Protein AF-0000000075451770 (afdb_homodimer)

Sequence (166 aa):
MTTLQLDAAIHRELSYIVGDETMMEQALRALRRIRRDRKKEQQRQADSDEEIEARLRRAFSELKDLKAGTLQARPLEELLHELMTTLQLDAAIHRELSYIVGDETMMEQALRALRRIRRDRKKEQQRQADSDEEIEARLRRAFSELKDLKAGTLQARPLEELLHEL

pLDDT: mean 82.45, std 17.09, range [36.69, 98.19]

Solvent-accessible surface area (backbone atoms only — not comparable to full-atom values): 8933 Å² total; per-residue (Å²): 127,52,67,68,54,48,52,52,51,38,54,54,50,46,63,74,30,61,92,38,63,69,53,41,52,52,47,40,53,51,48,53,47,52,54,52,51,49,51,51,50,54,48,50,49,50,52,49,49,50,52,49,50,52,50,50,51,51,52,52,52,51,51,50,49,50,49,52,49,50,52,50,49,49,51,48,53,52,50,56,66,73,91,128,53,70,68,54,47,52,52,52,38,53,55,51,44,63,73,29,62,92,36,62,69,54,42,53,53,49,39,53,52,45,52,49,52,53,51,51,51,52,52,51,53,47,51,50,50,52,50,50,50,52,49,50,52,51,50,53,52,54,51,53,50,51,51,50,49,50,51,49,50,53,51,51,49,50,49,53,52,50,55,65,73,94

Secondary structure (DSSP, 8-state):
--HHHHHHHHHHHHHHHTT-HHHHHHHHHHHHHHHHHHHHHHHHHHHHHHHHHHHHHHHHHHHHHHHHHHHHHHHHHHHHHH-/--HHHHHHHHHHHHHHHTT-HHHHHHHHHHHHHHHHHHHHHHHHHHHHHHHHHHHHHHHHHHHHHHHHHHHHHHHHHHHHHH-

Structure (mmCIF, N/CA/C/O backbone):
data_AF-0000000075451770-model_v1
#
loop_
_entity.id
_entity.type
_entity.pdbx_description
1 polymer 'Uncharacterized protein'
#
loop_
_atom_site.group_PDB
_atom_site.id
_atom_site.type_symbol
_atom_site.label_atom_id
_atom_site.label_alt_id
_atom_site.label_comp_id
_atom_site.label_asym_id
_atom_site.label_entity_id
_atom_site.label_seq_id
_atom_site.pdbx_PDB_ins_code
_atom_site.Cartn_x
_atom_site.Cartn_y
_atom_site.Cartn_z
_atom_site.occupancy
_atom_site.B_iso_or_equiv
_atom_site.auth_seq_id
_atom_site.auth_comp_id
_atom_site.auth_asym_id
_atom_site.auth_atom_id
_atom_site.pdbx_PDB_model_num
ATOM 1 N N . MET A 1 1 ? -14.07 -5.918 -10 1 78.69 1 MET A N 1
ATOM 2 C CA . MET A 1 1 ? -13.57 -4.848 -10.867 1 78.69 1 MET A CA 1
ATOM 3 C C . MET A 1 1 ? -12.664 -5.41 -11.961 1 78.69 1 MET A C 1
ATOM 5 O O . MET A 1 1 ? -11.992 -6.422 -11.758 1 78.69 1 MET A O 1
ATOM 9 N N . THR A 1 2 ? -12.93 -4.902 -13.078 1 90.06 2 THR A N 1
ATOM 10 C CA . THR A 1 2 ? -12.055 -5.301 -14.172 1 90.06 2 THR A CA 1
ATOM 11 C C . THR A 1 2 ? -10.633 -4.777 -13.945 1 90.06 2 THR A C 1
ATOM 13 O O . THR A 1 2 ? -10.414 -3.918 -13.086 1 90.06 2 THR A O 1
ATOM 16 N N . THR A 1 3 ? -9.68 -5.391 -14.688 1 90.25 3 THR A N 1
ATOM 17 C CA . THR A 1 3 ? -8.289 -4.949 -14.602 1 90.25 3 THR A CA 1
ATOM 18 C C . THR A 1 3 ? -8.172 -3.467 -14.953 1 90.25 3 THR A C 1
ATOM 20 O O . THR A 1 3 ? -7.453 -2.723 -14.281 1 90.25 3 THR A O 1
ATOM 23 N N . LEU A 1 4 ? -8.938 -3.045 -15.945 1 89.94 4 LEU A N 1
ATOM 24 C CA . LEU A 1 4 ? -8.891 -1.649 -16.375 1 89.94 4 LEU A CA 1
ATOM 25 C C . LEU A 1 4 ? -9.461 -0.734 -15.289 1 89.94 4 LEU A C 1
ATOM 27 O O . LEU A 1 4 ? -8.938 0.359 -15.055 1 89.94 4 LEU A O 1
ATOM 31 N N . GLN A 1 5 ? -10.523 -1.141 -14.641 1 93.19 5 GLN A N 1
ATOM 32 C CA . GLN A 1 5 ? -11.117 -0.365 -13.555 1 93.19 5 GLN A CA 1
ATOM 33 C C . GLN A 1 5 ? -10.172 -0.252 -12.367 1 93.19 5 GLN A C 1
ATOM 35 O O . GLN A 1 5 ? -10.055 0.814 -11.758 1 93.19 5 GLN A O 1
ATOM 40 N N . LEU A 1 6 ? -9.477 -1.28 -12.102 1 95.62 6 LEU A N 1
ATOM 41 C CA . LEU A 1 6 ? -8.523 -1.288 -11 1 95.62 6 LEU A CA 1
ATOM 42 C C . LEU A 1 6 ? -7.34 -0.371 -11.297 1 95.62 6 LEU A C 1
ATOM 44 O O . LEU A 1 6 ? -6.895 0.375 -10.422 1 95.62 6 LEU A O 1
ATOM 48 N N . ASP A 1 7 ? -6.918 -0.519 -12.523 1 94.81 7 ASP A N 1
ATOM 49 C CA . ASP A 1 7 ? -5.812 0.334 -12.945 1 94.81 7 ASP A CA 1
ATOM 50 C C . ASP A 1 7 ? -6.176 1.812 -12.805 1 94.81 7 ASP A C 1
ATOM 52 O O . ASP A 1 7 ? -5.402 2.594 -12.242 1 94.81 7 ASP A O 1
ATOM 56 N N . ALA A 1 8 ? -7.324 2.176 -13.273 1 95 8 ALA A N 1
ATOM 57 C CA . ALA A 1 8 ? -7.801 3.553 -13.188 1 95 8 ALA A CA 1
ATOM 58 C C . ALA A 1 8 ? -7.938 3.996 -11.734 1 95 8 ALA A C 1
ATOM 60 O O . ALA A 1 8 ? -7.574 5.121 -11.383 1 95 8 ALA A O 1
ATOM 61 N N . ALA A 1 9 ? -8.5 3.135 -10.914 1 95.44 9 ALA A N 1
ATOM 62 C CA . ALA A 1 9 ? -8.688 3.455 -9.5 1 95.44 9 ALA A CA 1
ATOM 63 C C . ALA A 1 9 ? -7.344 3.652 -8.805 1 95.44 9 ALA A C 1
ATOM 65 O O . ALA A 1 9 ? -7.184 4.574 -8 1 95.44 9 ALA A O 1
ATOM 66 N N . ILE A 1 10 ? -6.348 2.873 -9.109 1 97.69 10 ILE A N 1
ATOM 67 C CA . ILE A 1 10 ? -5.012 2.969 -8.523 1 97.69 10 ILE A CA 1
ATOM 68 C C . ILE A 1 10 ? -4.375 4.305 -8.898 1 97.69 10 ILE A C 1
ATOM 70 O O . ILE A 1 10 ? -3.834 5.004 -8.047 1 97.69 10 ILE A O 1
ATOM 74 N N . HIS A 1 11 ? -4.508 4.664 -10.172 1 95.75 11 HIS A N 1
ATOM 75 C CA . HIS A 1 11 ? -3.924 5.922 -10.625 1 95.75 11 HIS A CA 1
ATOM 76 C C . HIS A 1 11 ? -4.629 7.113 -9.984 1 95.75 11 HIS A C 1
ATOM 78 O O . HIS A 1 11 ? -3.992 8.125 -9.68 1 95.75 11 HIS A O 1
ATOM 84 N N . ARG A 1 12 ? -5.926 7.047 -9.75 1 95.69 12 ARG A N 1
ATOM 85 C CA . ARG A 1 12 ? -6.66 8.102 -9.055 1 95.69 12 ARG A CA 1
ATOM 86 C C . ARG A 1 12 ? -6.156 8.266 -7.621 1 95.69 12 ARG A C 1
ATOM 88 O O . ARG A 1 12 ? -5.898 9.383 -7.172 1 95.69 12 ARG A O 1
ATOM 95 N N . GLU A 1 13 ? -5.977 7.172 -6.953 1 96.25 13 GLU A N 1
ATOM 96 C CA . GLU A 1 13 ? -5.465 7.234 -5.586 1 96.25 13 GLU A CA 1
ATOM 97 C C . GLU A 1 13 ? -4.051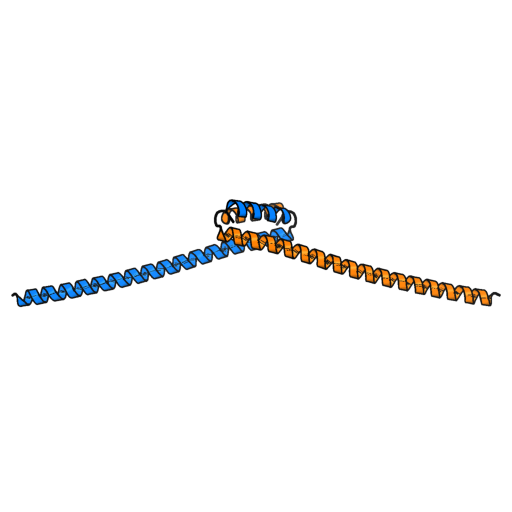 7.809 -5.551 1 96.25 13 GLU A C 1
ATOM 99 O O . GLU A 1 13 ? -3.717 8.602 -4.664 1 96.25 13 GLU A O 1
ATOM 104 N N . LEU A 1 14 ? -3.24 7.418 -6.543 1 96.31 14 LEU A N 1
ATOM 105 C CA . LEU A 1 14 ? -1.864 7.902 -6.598 1 96.31 14 LEU A CA 1
ATOM 106 C C . LEU A 1 14 ? -1.828 9.414 -6.793 1 96.31 14 LEU A C 1
ATOM 108 O O . LEU A 1 14 ? -0.928 10.086 -6.285 1 96.31 14 LEU A O 1
ATOM 112 N N . SER A 1 15 ? -2.826 9.977 -7.457 1 95.12 15 SER A N 1
ATOM 113 C CA . SER A 1 15 ? -2.873 11.414 -7.703 1 95.12 15 SER A CA 1
ATOM 114 C C . SER A 1 15 ? -3.047 12.188 -6.402 1 95.12 15 SER A C 1
ATOM 116 O O . SER A 1 15 ? -2.596 13.336 -6.293 1 95.12 15 SER A O 1
ATOM 118 N N . TYR A 1 16 ? -3.652 11.555 -5.418 1 94.06 16 TYR A N 1
ATOM 119 C CA . TYR A 1 16 ? -3.818 12.188 -4.113 1 94.06 16 TYR A CA 1
ATOM 120 C C . TYR A 1 16 ? -2.539 12.086 -3.291 1 94.06 16 TYR A C 1
ATOM 122 O O . TYR A 1 16 ? -2.332 12.859 -2.355 1 94.06 16 TYR A O 1
ATOM 130 N N . ILE A 1 17 ? -1.711 11.164 -3.646 1 95.75 17 ILE A N 1
ATOM 131 C CA . ILE A 1 17 ? -0.544 10.82 -2.842 1 95.75 17 ILE A CA 1
ATOM 132 C C . ILE A 1 17 ? 0.675 11.594 -3.346 1 95.75 17 ILE A C 1
ATOM 134 O O . ILE A 1 17 ? 1.546 11.969 -2.559 1 95.75 17 ILE A O 1
ATOM 138 N N . VAL A 1 18 ? 0.64 11.805 -4.633 1 91.62 18 VAL A N 1
ATOM 139 C CA . VAL A 1 18 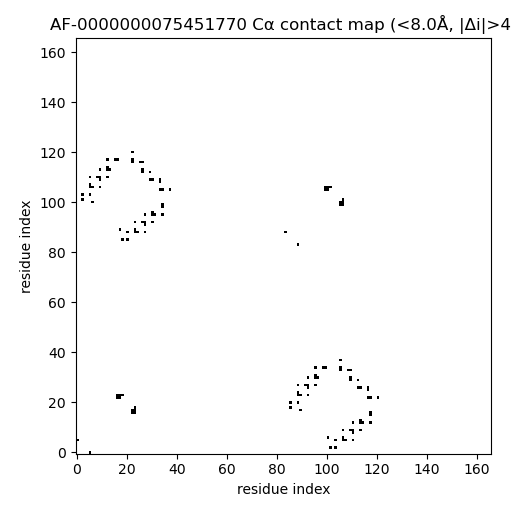? 1.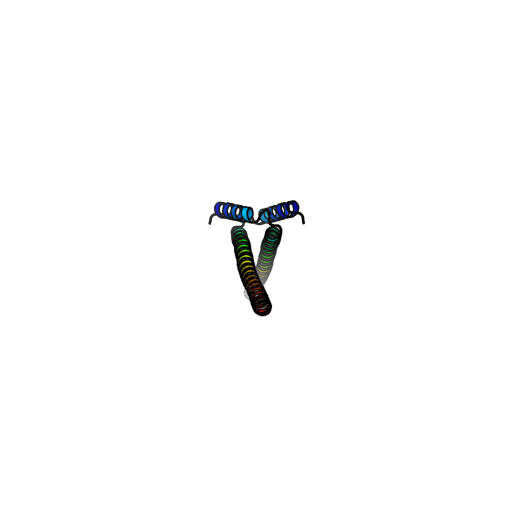767 12.469 -5.273 1 91.62 18 VAL A CA 1
ATOM 140 C C . VAL A 1 18 ? 1.97 13.852 -4.66 1 91.62 18 VAL A C 1
ATOM 142 O O . VAL A 1 18 ? 1.006 14.594 -4.441 1 91.62 18 VAL A O 1
ATOM 145 N N . GLY A 1 19 ? 3.184 14.227 -4.281 1 90.25 19 GLY A N 1
ATOM 146 C CA . GLY A 1 19 ? 3.51 15.523 -3.709 1 90.25 19 GLY A CA 1
ATOM 147 C C . GLY A 1 19 ? 3.691 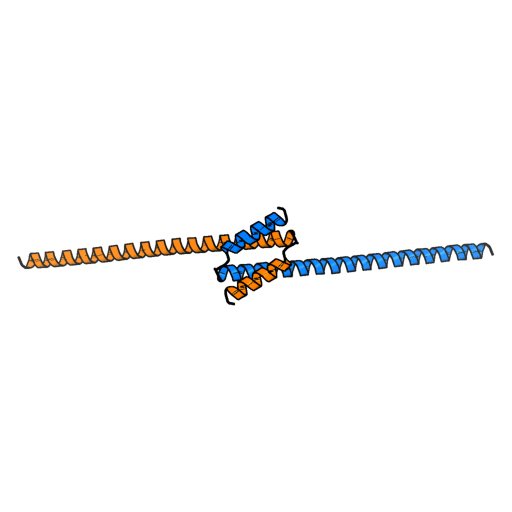15.484 -2.203 1 90.25 19 GLY A C 1
ATOM 148 O O . GLY A 1 19 ? 4.254 16.406 -1.615 1 90.25 19 GLY A O 1
ATOM 149 N N . ASP A 1 20 ? 3.156 14.523 -1.594 1 93.62 20 ASP A N 1
ATOM 150 C CA . ASP A 1 20 ? 3.369 14.281 -0.171 1 93.62 20 ASP A CA 1
ATOM 151 C C . ASP A 1 20 ? 4.41 13.188 0.047 1 93.62 20 ASP A C 1
ATOM 153 O O . ASP A 1 20 ? 4.113 12 -0.098 1 93.62 20 ASP A O 1
ATOM 157 N N . GLU A 1 21 ? 5.504 13.625 0.451 1 94.19 21 GLU A N 1
ATOM 158 C CA . GLU A 1 21 ? 6.641 12.711 0.534 1 94.19 21 GLU A CA 1
ATOM 159 C C . GLU A 1 21 ? 6.375 11.586 1.531 1 94.19 21 GLU A C 1
ATOM 161 O O . GLU A 1 21 ? 6.754 10.438 1.296 1 94.19 21 GLU A O 1
ATOM 166 N N . THR A 1 22 ? 5.75 11.93 2.604 1 94.31 22 THR A N 1
ATOM 167 C CA . THR A 1 22 ? 5.449 10.922 3.617 1 94.31 22 THR A CA 1
ATOM 168 C C . THR A 1 22 ? 4.496 9.867 3.064 1 94.31 22 THR A C 1
ATOM 170 O O . THR A 1 22 ? 4.719 8.664 3.24 1 94.31 22 THR A O 1
ATOM 173 N N . MET A 1 23 ? 3.416 10.305 2.404 1 96.12 23 MET A N 1
ATOM 174 C CA . MET A 1 23 ? 2.467 9.375 1.802 1 96.12 23 MET A CA 1
ATOM 175 C C . MET A 1 23 ? 3.133 8.555 0.7 1 96.12 23 MET A C 1
ATOM 177 O O . MET A 1 23 ? 2.861 7.363 0.558 1 96.12 23 MET A O 1
ATOM 181 N N . MET A 1 24 ? 4.008 9.18 -0.071 1 96.88 24 MET A N 1
ATOM 182 C CA . MET A 1 24 ? 4.691 8.484 -1.161 1 96.88 24 MET A CA 1
ATOM 183 C C . MET A 1 24 ? 5.594 7.379 -0.625 1 96.88 24 MET A C 1
ATOM 185 O O . MET A 1 24 ? 5.648 6.289 -1.192 1 96.88 24 MET A O 1
ATOM 189 N N . GLU A 1 25 ? 6.273 7.668 0.454 1 97.5 25 GLU A N 1
ATOM 190 C CA . GLU A 1 25 ? 7.121 6.656 1.075 1 97.5 25 GLU A CA 1
ATOM 191 C C . GLU A 1 25 ? 6.301 5.469 1.563 1 97.5 25 GLU A C 1
ATOM 193 O O . GLU A 1 25 ? 6.711 4.316 1.408 1 97.5 25 GLU A O 1
ATOM 198 N N . GLN A 1 26 ? 5.211 5.773 2.191 1 97.81 26 GLN A N 1
ATOM 199 C CA . GLN A 1 26 ? 4.316 4.715 2.656 1 97.81 26 GLN A CA 1
ATOM 200 C C . GLN A 1 26 ? 3.809 3.873 1.49 1 97.81 26 GLN A C 1
ATOM 202 O O . GLN A 1 26 ? 3.744 2.645 1.586 1 97.81 26 GLN A O 1
ATOM 207 N N . ALA A 1 27 ? 3.4 4.559 0.443 1 98.19 27 ALA A N 1
ATOM 208 C CA . ALA A 1 27 ? 2.916 3.859 -0.747 1 98.19 27 ALA A CA 1
ATOM 209 C C . ALA A 1 27 ? 3.988 2.934 -1.312 1 98.19 27 ALA A C 1
ATOM 211 O O . ALA A 1 27 ? 3.709 1.777 -1.639 1 98.19 27 ALA A O 1
ATOM 212 N N . LEU A 1 28 ? 5.242 3.365 -1.464 1 97.88 28 LEU A N 1
ATOM 213 C CA . LEU A 1 28 ? 6.348 2.568 -1.986 1 97.88 28 LEU A CA 1
ATOM 214 C C . LEU A 1 28 ? 6.574 1.328 -1.129 1 97.88 28 LEU A C 1
ATOM 216 O O . LEU A 1 28 ? 6.746 0.227 -1.656 1 97.88 28 LEU A O 1
ATOM 220 N N . ARG A 1 29 ? 6.578 1.488 0.142 1 97.81 29 ARG A N 1
ATOM 221 C CA . ARG A 1 29 ? 6.777 0.375 1.065 1 97.81 29 ARG A CA 1
ATOM 222 C C . ARG A 1 29 ? 5.676 -0.67 0.904 1 97.81 29 ARG A C 1
ATOM 224 O O . ARG A 1 29 ? 5.953 -1.872 0.903 1 97.81 29 ARG A O 1
ATOM 231 N N . ALA A 1 30 ? 4.445 -0.156 0.797 1 98.19 30 ALA A N 1
ATOM 232 C CA . ALA A 1 30 ? 3.312 -1.067 0.656 1 98.19 30 ALA A CA 1
ATOM 233 C C . ALA A 1 30 ? 3.406 -1.861 -0.644 1 98.19 30 ALA A C 1
ATOM 235 O O . ALA A 1 30 ? 3.188 -3.074 -0.655 1 98.19 30 ALA A O 1
ATOM 236 N N . LEU A 1 31 ? 3.729 -1.189 -1.724 1 98 31 LEU A N 1
ATOM 237 C CA . LEU A 1 31 ? 3.822 -1.85 -3.021 1 98 31 LEU A CA 1
ATOM 238 C C . LEU A 1 31 ? 4.949 -2.877 -3.029 1 98 31 LEU A C 1
ATOM 240 O O . LEU A 1 31 ? 4.793 -3.971 -3.576 1 98 31 LEU A O 1
ATOM 244 N N . ARG A 1 32 ? 6.117 -2.617 -2.441 1 97.62 32 ARG A N 1
ATOM 245 C CA . ARG A 1 32 ? 7.238 -3.547 -2.338 1 97.62 32 ARG A CA 1
ATOM 246 C C . ARG A 1 32 ? 6.855 -4.777 -1.52 1 97.62 32 ARG A C 1
ATOM 248 O O . ARG A 1 32 ? 7.262 -5.895 -1.845 1 97.62 32 ARG A O 1
ATOM 255 N N . ARG A 1 33 ? 6.102 -4.512 -0.493 1 97.88 33 ARG A N 1
ATOM 256 C CA . ARG A 1 33 ? 5.648 -5.617 0.343 1 97.88 33 ARG A CA 1
ATOM 257 C C . ARG A 1 33 ? 4.746 -6.562 -0.444 1 97.88 33 ARG A C 1
ATOM 259 O O . ARG A 1 33 ? 4.879 -7.785 -0.34 1 97.88 33 ARG A O 1
ATOM 266 N N . ILE A 1 34 ? 3.846 -6.02 -1.188 1 97.56 34 ILE A N 1
ATOM 267 C CA . ILE A 1 34 ? 2.922 -6.812 -1.993 1 97.56 34 ILE A CA 1
ATOM 268 C C . ILE A 1 34 ? 3.707 -7.699 -2.959 1 97.56 34 ILE A C 1
ATOM 270 O O . ILE A 1 34 ? 3.426 -8.891 -3.082 1 97.56 34 ILE A O 1
ATOM 274 N N . ARG A 1 35 ? 4.648 -7.105 -3.615 1 95.81 35 ARG A N 1
ATOM 275 C CA . ARG A 1 35 ? 5.484 -7.844 -4.555 1 95.81 35 ARG A CA 1
ATOM 276 C C . ARG A 1 35 ? 6.246 -8.961 -3.85 1 95.81 35 ARG A C 1
ATOM 278 O O . ARG A 1 35 ? 6.301 -10.094 -4.34 1 95.81 35 ARG A O 1
ATOM 285 N N . ARG A 1 36 ? 6.824 -8.68 -2.781 1 95.06 36 ARG A N 1
ATOM 286 C CA . ARG A 1 36 ? 7.602 -9.656 -2.021 1 95.06 36 ARG A CA 1
ATOM 287 C C . ARG A 1 36 ? 6.727 -10.82 -1.574 1 95.06 36 ARG A C 1
ATOM 289 O O . ARG A 1 36 ? 7.125 -11.984 -1.692 1 95.06 36 ARG A O 1
ATOM 296 N N . ASP A 1 37 ? 5.551 -10.508 -1.095 1 95.88 37 ASP A N 1
ATOM 297 C CA . ASP A 1 37 ? 4.648 -11.547 -0.601 1 95.88 37 ASP A CA 1
ATOM 298 C C . ASP A 1 37 ? 4.172 -12.445 -1.739 1 95.88 37 ASP A C 1
ATOM 300 O O . ASP A 1 37 ? 4.051 -13.664 -1.567 1 95.88 37 ASP A O 1
ATOM 304 N N . ARG A 1 38 ? 3.916 -11.844 -2.812 1 94.12 38 ARG A N 1
ATOM 305 C CA . ARG A 1 38 ? 3.504 -12.625 -3.975 1 94.12 38 ARG A CA 1
ATOM 306 C C . ARG A 1 38 ? 4.609 -13.586 -4.406 1 94.12 38 ARG A C 1
ATOM 308 O O . ARG A 1 38 ? 4.336 -14.734 -4.754 1 94.12 38 ARG A O 1
ATOM 315 N N . LYS A 1 39 ? 5.805 -13.164 -4.41 1 92.75 39 LYS A N 1
ATOM 316 C CA . LYS A 1 39 ? 6.938 -14.008 -4.781 1 92.75 39 LYS A CA 1
ATOM 317 C C . LYS A 1 39 ? 7.094 -15.172 -3.816 1 92.75 39 LYS A C 1
ATOM 319 O O . LYS A 1 39 ? 7.348 -16.312 -4.238 1 92.75 39 LYS A O 1
ATOM 324 N N . LYS A 1 40 ? 6.941 -14.859 -2.6 1 94.5 40 LYS A N 1
ATOM 325 C CA . LYS A 1 40 ? 7.047 -15.898 -1.582 1 94.5 40 LYS A CA 1
ATOM 326 C C . LYS A 1 40 ? 5.961 -16.953 -1.761 1 94.5 40 LYS A C 1
ATOM 328 O O . LYS A 1 40 ? 6.223 -18.156 -1.628 1 94.5 40 LYS A O 1
ATOM 333 N N . GLU A 1 41 ? 4.773 -16.5 -2.057 1 92.56 41 GLU A N 1
ATOM 334 C CA . GLU A 1 41 ? 3.648 -17.406 -2.281 1 92.56 41 GLU A CA 1
ATOM 335 C C . GLU A 1 41 ? 3.893 -18.297 -3.492 1 92.56 41 GLU A C 1
ATOM 337 O O . GLU A 1 41 ? 3.619 -19.5 -3.449 1 92.56 41 GLU A O 1
ATOM 342 N N . GLN A 1 42 ? 4.344 -17.703 -4.551 1 91.25 42 GLN A N 1
ATOM 343 C CA . GLN A 1 42 ? 4.621 -18.453 -5.77 1 91.25 42 GLN A CA 1
ATOM 344 C C . GLN A 1 42 ? 5.707 -19.5 -5.535 1 91.25 42 GLN A C 1
ATOM 346 O O . GLN A 1 42 ? 5.625 -20.625 -6.047 1 91.25 42 GLN A O 1
ATOM 351 N N . GLN A 1 43 ? 6.688 -19.141 -4.758 1 92.31 43 GLN A N 1
ATOM 352 C CA . GLN A 1 43 ? 7.766 -20.078 -4.438 1 92.31 43 GLN A CA 1
ATOM 353 C C . GLN A 1 43 ? 7.254 -21.219 -3.576 1 92.31 43 GLN A C 1
ATOM 355 O O . GLN A 1 43 ? 7.609 -22.375 -3.807 1 92.31 43 GLN A O 1
ATOM 360 N N . ARG A 1 44 ? 6.473 -20.891 -2.629 1 91.69 44 ARG A N 1
ATOM 361 C CA . ARG A 1 44 ? 5.902 -21.922 -1.76 1 91.69 44 ARG A CA 1
ATOM 362 C C . ARG A 1 44 ? 5.047 -22.906 -2.557 1 91.69 44 ARG A C 1
ATOM 364 O O . ARG A 1 44 ? 5.094 -24.109 -2.32 1 91.69 44 ARG A O 1
ATOM 371 N N . GLN A 1 45 ? 4.297 -22.391 -3.455 1 90.38 45 GLN A N 1
ATOM 372 C CA . GLN A 1 45 ? 3.469 -23.234 -4.309 1 90.38 45 GLN A CA 1
ATOM 373 C C . GLN A 1 45 ? 4.328 -24.125 -5.203 1 90.38 45 GLN A C 1
ATOM 375 O O . GLN A 1 45 ? 4.039 -25.312 -5.371 1 90.38 45 GLN A O 1
ATOM 380 N N . ALA A 1 46 ? 5.348 -23.547 -5.781 1 88.62 46 ALA A N 1
ATOM 381 C CA . ALA A 1 46 ? 6.254 -24.297 -6.645 1 88.62 46 ALA A CA 1
ATOM 382 C C . ALA A 1 46 ? 6.926 -25.438 -5.875 1 88.62 46 ALA A C 1
ATOM 384 O O . ALA A 1 46 ? 7.035 -26.562 -6.375 1 88.62 46 ALA A O 1
ATOM 385 N N . ASP A 1 47 ? 7.363 -25.094 -4.691 1 89.31 47 ASP A N 1
ATOM 386 C CA . ASP A 1 47 ? 7.984 -26.109 -3.842 1 89.31 47 ASP A CA 1
ATOM 387 C C . ASP A 1 47 ? 7.004 -27.234 -3.52 1 89.31 47 ASP A C 1
ATOM 389 O O . ASP A 1 47 ? 7.371 -28.406 -3.537 1 89.31 47 ASP A O 1
ATOM 393 N N . SER A 1 48 ? 5.828 -26.875 -3.188 1 87.81 48 SER A N 1
ATOM 394 C CA . SER A 1 48 ? 4.789 -27.844 -2.869 1 87.81 48 SER A CA 1
ATOM 395 C C . SER A 1 48 ? 4.488 -28.75 -4.066 1 87.81 48 SER A C 1
ATOM 397 O O . SER A 1 48 ? 4.344 -29.953 -3.92 1 87.81 48 SER A O 1
ATOM 399 N N . ASP A 1 49 ? 4.352 -28.094 -5.188 1 87.5 49 ASP A N 1
ATOM 400 C CA . ASP A 1 49 ? 4.07 -28.859 -6.398 1 87.5 49 ASP A CA 1
ATOM 401 C C . ASP A 1 49 ? 5.203 -29.844 -6.703 1 87.5 49 ASP A C 1
ATOM 403 O O . ASP A 1 49 ? 4.949 -30.969 -7.105 1 87.5 49 ASP A O 1
ATOM 407 N N . GLU A 1 50 ? 6.379 -29.375 -6.516 1 87.69 50 GLU A N 1
ATOM 408 C CA . GLU A 1 50 ? 7.535 -30.234 -6.738 1 87.69 50 GLU A CA 1
ATOM 409 C C . GLU A 1 50 ? 7.531 -31.422 -5.777 1 87.69 50 GLU A C 1
ATOM 411 O O . GLU A 1 50 ? 7.832 -32.562 -6.18 1 87.69 50 GLU A O 1
ATOM 416 N N . GLU A 1 51 ? 7.223 -31.125 -4.574 1 88.12 51 GLU A N 1
ATOM 417 C CA . GLU A 1 51 ? 7.156 -32.188 -3.582 1 88.12 51 GLU A CA 1
ATOM 418 C C . GLU A 1 51 ? 6.066 -33.219 -3.926 1 88.12 51 GLU A C 1
ATOM 420 O O . GLU A 1 51 ? 6.266 -34.406 -3.791 1 88.12 51 GLU A O 1
ATOM 425 N N . ILE A 1 52 ? 4.945 -32.75 -4.371 1 88.06 52 ILE A N 1
ATOM 426 C CA . ILE A 1 52 ? 3.834 -33.594 -4.758 1 88.06 52 ILE A CA 1
ATOM 427 C C . ILE A 1 52 ? 4.227 -34.438 -5.969 1 88.06 52 ILE A C 1
ATOM 429 O O . ILE A 1 52 ? 4.02 -35.656 -5.984 1 88.06 52 ILE A O 1
ATOM 433 N N . GLU A 1 53 ? 4.797 -33.781 -6.957 1 88.5 53 GLU A N 1
ATOM 434 C CA . GLU A 1 53 ? 5.242 -34.5 -8.148 1 88.5 53 GLU A CA 1
ATOM 435 C C . GLU A 1 53 ? 6.25 -35.594 -7.785 1 88.5 53 GLU A C 1
ATOM 437 O O . GLU A 1 53 ? 6.184 -36.719 -8.312 1 88.5 53 GLU A O 1
ATOM 442 N N . ALA A 1 54 ? 7.109 -35.219 -6.91 1 85.56 54 ALA A N 1
ATOM 443 C CA . ALA A 1 54 ? 8.125 -36.188 -6.48 1 85.56 54 ALA A CA 1
ATOM 444 C C . ALA A 1 54 ? 7.488 -37.375 -5.758 1 85.56 54 ALA A C 1
ATOM 446 O O . ALA A 1 54 ? 7.883 -38.5 -5.965 1 85.56 54 ALA A O 1
ATOM 447 N N . ARG A 1 55 ? 6.504 -37.094 -4.977 1 81.56 55 ARG A N 1
ATOM 448 C CA . ARG A 1 55 ? 5.793 -38.156 -4.254 1 81.56 55 ARG A CA 1
ATOM 449 C C . ARG A 1 55 ? 5.016 -39.062 -5.215 1 81.56 55 ARG A C 1
ATOM 451 O O . ARG A 1 55 ? 5 -40.281 -5.059 1 81.56 55 ARG A O 1
ATOM 458 N N . LEU A 1 56 ? 4.398 -38.5 -6.188 1 85.81 56 LEU A N 1
ATOM 459 C CA . LEU A 1 56 ? 3.662 -39.25 -7.188 1 85.81 56 LEU A CA 1
ATOM 460 C C . LEU A 1 56 ? 4.605 -40.125 -8.016 1 85.81 56 LEU A C 1
ATOM 462 O O . LEU A 1 56 ? 4.316 -41.281 -8.281 1 85.81 56 LEU A O 1
ATOM 466 N N . ARG A 1 57 ? 5.668 -39.531 -8.43 1 82.12 57 ARG A N 1
ATOM 467 C CA . ARG A 1 57 ? 6.66 -40.281 -9.188 1 82.12 57 ARG A CA 1
ATOM 468 C C . ARG A 1 57 ? 7.16 -41.5 -8.391 1 82.12 57 ARG A C 1
ATOM 470 O O . ARG A 1 57 ? 7.305 -42.594 -8.93 1 82.12 57 ARG A O 1
ATOM 477 N N . ARG A 1 58 ? 7.422 -41.25 -7.172 1 80.81 58 ARG A N 1
ATOM 478 C CA . ARG A 1 58 ? 7.87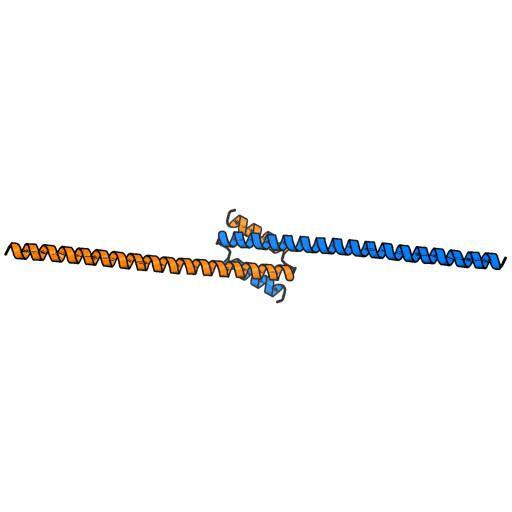9 -42.344 -6.312 1 80.81 58 ARG A CA 1
ATOM 479 C C . ARG A 1 58 ? 6.801 -43.438 -6.168 1 80.81 58 ARG A C 1
ATOM 481 O O . ARG A 1 58 ? 7.094 -44.625 -6.215 1 80.81 58 ARG A O 1
ATOM 488 N N . ALA A 1 59 ? 5.574 -43.062 -5.996 1 73.75 59 ALA A N 1
ATOM 489 C CA . ALA A 1 59 ? 4.461 -44 -5.844 1 73.75 59 ALA A CA 1
ATOM 490 C C . ALA A 1 59 ? 4.277 -44.844 -7.105 1 73.75 59 ALA A C 1
ATOM 492 O O . ALA A 1 59 ? 4.074 -46.062 -7.027 1 73.75 59 ALA A O 1
ATOM 493 N N . PHE A 1 60 ? 4.414 -44.188 -8.211 1 76.31 60 PHE A N 1
ATOM 494 C CA . PHE A 1 60 ? 4.258 -44.875 -9.484 1 76.31 60 PHE A CA 1
ATOM 495 C C . PHE A 1 60 ? 5.422 -45.844 -9.719 1 76.31 60 PHE A C 1
ATOM 497 O O . PHE A 1 60 ? 5.234 -46.938 -10.242 1 76.31 60 PHE A O 1
ATOM 504 N N . SER A 1 61 ? 6.527 -45.438 -9.352 1 80.19 61 SER A N 1
ATOM 505 C CA . SER A 1 61 ? 7.699 -46.281 -9.492 1 80.19 61 SER A CA 1
ATOM 506 C C . SER A 1 61 ? 7.582 -47.531 -8.609 1 80.19 61 SER A C 1
ATOM 508 O O . SER A 1 61 ? 7.93 -48.625 -9.031 1 80.19 61 SER A O 1
ATOM 510 N N . GLU A 1 62 ? 7.035 -47.344 -7.543 1 69.56 62 GLU A N 1
ATOM 511 C CA . GLU A 1 62 ? 6.832 -48.469 -6.645 1 69.56 62 GLU A CA 1
ATOM 512 C C . GLU A 1 62 ? 5.766 -49.406 -7.18 1 69.56 62 GLU A C 1
ATOM 514 O O . GLU A 1 62 ? 5.902 -50.625 -7.074 1 69.56 62 GLU A O 1
ATOM 519 N N . LEU A 1 63 ? 4.723 -48.906 -7.742 1 67.88 63 LEU A N 1
ATOM 520 C CA . LEU A 1 63 ? 3.67 -49.719 -8.328 1 67.88 63 LEU A CA 1
ATOM 521 C C . LEU A 1 63 ? 4.184 -50.5 -9.547 1 67.88 63 LEU A C 1
ATOM 523 O O . LEU A 1 63 ? 3.836 -51.656 -9.75 1 67.88 63 LEU A O 1
ATOM 527 N N . LYS A 1 64 ? 4.973 -49.938 -10.266 1 70.56 64 LYS A N 1
ATOM 528 C CA . LYS A 1 64 ? 5.559 -50.594 -11.438 1 70.56 64 LYS A CA 1
ATOM 529 C C . LYS A 1 64 ? 6.496 -51.719 -11.031 1 70.56 64 LYS A C 1
ATOM 531 O O . LYS A 1 64 ? 6.496 -52.781 -11.656 1 70.56 64 LYS A O 1
ATOM 536 N N . ASP A 1 65 ? 7.191 -51.531 -10.008 1 67.62 65 ASP A N 1
ATOM 537 C CA . ASP A 1 65 ? 8.094 -52.562 -9.492 1 67.62 65 ASP A CA 1
ATOM 538 C C . ASP A 1 65 ? 7.312 -53.75 -8.938 1 67.62 65 ASP A C 1
ATOM 540 O O . ASP A 1 65 ? 7.711 -54.875 -9.125 1 67.62 65 ASP A O 1
ATOM 544 N N . LEU A 1 66 ? 6.246 -53.469 -8.359 1 63.22 66 LEU A N 1
ATOM 545 C CA . LEU A 1 66 ? 5.402 -54.531 -7.809 1 63.22 66 LEU A CA 1
ATOM 546 C C . LEU A 1 66 ? 4.762 -55.344 -8.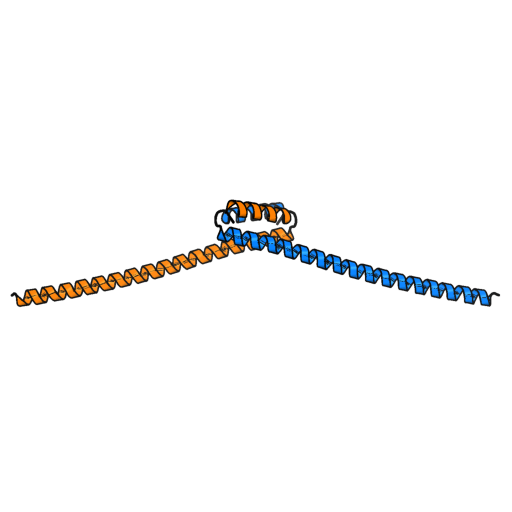93 1 63.22 66 LEU A C 1
ATOM 548 O O . LEU A 1 66 ? 4.703 -56.594 -8.852 1 63.22 66 LEU A O 1
ATOM 552 N N . LYS A 1 67 ? 4.363 -54.688 -9.867 1 65.94 67 LYS A N 1
ATOM 553 C CA . LYS A 1 67 ? 3.752 -55.344 -11.008 1 65.94 67 LYS A CA 1
ATOM 554 C C . LYS A 1 67 ? 4.785 -56.156 -11.789 1 65.94 67 LYS A C 1
ATOM 556 O O . LYS A 1 67 ? 4.504 -57.281 -12.227 1 65.94 67 LYS A O 1
ATOM 561 N N . ALA A 1 68 ? 5.848 -55.594 -11.953 1 62.75 68 ALA A N 1
ATOM 562 C CA . ALA A 1 68 ? 6.941 -56.312 -12.633 1 62.75 68 ALA A CA 1
ATOM 563 C C . ALA A 1 68 ? 7.418 -57.5 -11.812 1 62.75 68 ALA A C 1
ATOM 565 O O . ALA A 1 68 ? 7.719 -58.562 -12.375 1 62.75 68 ALA A O 1
ATOM 566 N N . GLY A 1 69 ? 7.43 -57.281 -10.539 1 62.12 69 GLY A N 1
ATOM 567 C CA . GLY A 1 69 ? 7.777 -58.406 -9.695 1 62.12 69 GLY A CA 1
ATOM 568 C C . GLY A 1 69 ? 6.723 -59.5 -9.695 1 62.12 69 GLY A C 1
ATOM 569 O O . GLY A 1 69 ? 7.051 -60.688 -9.727 1 62.12 69 GLY A O 1
ATOM 570 N N . THR A 1 70 ? 5.477 -59.125 -9.633 1 57.81 70 THR A N 1
ATOM 571 C CA . THR A 1 70 ? 4.391 -60.094 -9.672 1 57.81 70 THR A CA 1
ATOM 572 C C . THR A 1 70 ? 4.293 -60.75 -11.047 1 57.81 70 THR A C 1
ATOM 574 O O . THR A 1 70 ? 3.998 -61.938 -11.156 1 57.81 70 THR A O 1
ATOM 577 N N . LEU A 1 71 ? 4.457 -60.031 -12.039 1 54.09 71 LEU A N 1
ATOM 578 C CA . LEU A 1 71 ? 4.492 -60.594 -13.383 1 54.09 71 LEU A CA 1
ATOM 579 C C . LEU A 1 71 ? 5.684 -61.531 -13.555 1 54.09 71 LEU A C 1
ATOM 581 O O . LEU A 1 71 ? 5.602 -62.5 -14.281 1 54.09 71 LEU A O 1
ATOM 585 N N . GLN A 1 72 ? 6.707 -61.188 -12.953 1 54.75 72 GLN A N 1
ATOM 586 C CA . GLN A 1 72 ? 7.855 -62.062 -13.047 1 54.75 72 GLN A CA 1
ATOM 587 C C . GLN A 1 72 ? 7.656 -63.312 -12.188 1 54.75 72 GLN A C 1
ATOM 589 O O . GLN A 1 72 ? 8.172 -64.375 -12.508 1 54.75 72 GLN A O 1
ATOM 594 N N . ALA A 1 73 ? 7.008 -63.125 -11.195 1 54.06 73 ALA A N 1
ATOM 595 C CA . ALA A 1 73 ? 6.77 -64.312 -10.367 1 54.06 73 ALA A CA 1
ATOM 596 C C . ALA A 1 73 ? 5.762 -65.25 -11.031 1 54.06 73 ALA A C 1
ATOM 598 O O . ALA A 1 73 ? 5.898 -66.438 -10.945 1 54.06 73 ALA A O 1
ATOM 599 N N . ARG A 1 74 ? 4.73 -64.75 -11.656 1 54.34 74 ARG A N 1
ATOM 600 C CA . ARG A 1 74 ? 3.738 -65.625 -12.273 1 54.34 74 ARG A CA 1
ATOM 601 C C . ARG A 1 74 ? 4.316 -66.312 -13.492 1 54.34 74 ARG A C 1
ATOM 603 O O . ARG A 1 74 ? 4.07 -67.5 -13.695 1 54.34 74 ARG A O 1
ATOM 610 N N . PRO A 1 75 ? 5.016 -65.625 -14.242 1 48.22 75 PRO A N 1
ATOM 611 C CA . PRO A 1 75 ? 5.453 -66.375 -15.422 1 48.22 75 PRO A CA 1
ATOM 612 C C . PRO A 1 75 ? 6.465 -67.5 -15.086 1 48.22 75 PRO A C 1
ATOM 614 O O . PRO A 1 75 ? 6.539 -68.5 -15.781 1 48.22 75 PRO A O 1
ATOM 617 N N . LEU A 1 76 ? 7.234 -67.188 -14.148 1 47.03 76 LEU A N 1
ATOM 618 C CA . LEU A 1 76 ? 8.227 -68.188 -13.844 1 47.03 76 LEU A CA 1
ATOM 619 C C . LEU A 1 76 ? 7.578 -69.438 -13.195 1 47.03 76 LEU A C 1
ATOM 621 O O . LEU A 1 76 ? 7.945 -70.562 -13.484 1 47.03 76 LEU A O 1
ATOM 625 N N . GLU A 1 77 ? 6.727 -69.188 -12.391 1 48.31 77 GLU A N 1
ATOM 626 C CA . GLU A 1 77 ? 6.059 -70.312 -11.742 1 48.31 77 GLU A CA 1
ATOM 627 C C . GLU A 1 77 ? 5.227 -71.125 -12.742 1 48.31 77 GLU A C 1
ATOM 629 O O . GLU A 1 77 ? 5.199 -72.312 -12.688 1 48.31 77 GLU A O 1
ATOM 634 N N . GLU A 1 78 ? 4.625 -70.312 -13.57 1 51.28 78 GLU A N 1
ATOM 635 C CA . GLU A 1 78 ? 3.84 -71.062 -14.57 1 51.28 78 GLU A CA 1
ATOM 636 C C . GLU A 1 78 ? 4.742 -71.75 -15.586 1 51.28 78 GLU A C 1
ATOM 638 O O . GLU A 1 78 ? 4.426 -72.812 -16.062 1 51.28 78 GLU A O 1
ATOM 643 N N . LEU A 1 79 ? 5.836 -71.062 -15.797 1 47.81 79 LEU A N 1
ATOM 644 C CA . LEU A 1 79 ? 6.766 -71.688 -16.734 1 47.81 79 LEU A CA 1
ATOM 645 C C . LEU A 1 79 ? 7.441 -72.938 -16.094 1 47.81 79 LEU A C 1
ATOM 647 O O . LEU A 1 79 ? 7.715 -73.938 -16.781 1 47.81 79 LEU A O 1
ATOM 651 N N . LEU A 1 80 ? 7.629 -72.875 -14.875 1 49.09 80 LEU A N 1
ATOM 652 C CA . LEU A 1 80 ? 8.25 -74.062 -14.219 1 49.09 80 LEU A CA 1
ATOM 653 C C . LEU A 1 80 ? 7.266 -75.188 -14.086 1 49.09 80 LEU A C 1
ATOM 655 O O . LEU A 1 80 ? 7.66 -76.375 -14.125 1 49.09 80 LEU A O 1
ATOM 659 N N . HIS A 1 81 ? 6.016 -74.812 -13.984 1 51.69 81 HIS A N 1
ATOM 660 C CA . HIS A 1 81 ? 5.062 -75.875 -13.883 1 51.69 81 HIS A CA 1
ATOM 661 C C . HIS A 1 81 ? 4.75 -76.5 -15.25 1 51.69 81 HIS A C 1
ATOM 663 O O . HIS A 1 81 ? 4.172 -77.562 -15.352 1 51.69 81 HIS A O 1
ATOM 669 N N . GLU A 1 82 ? 4.973 -75.75 -16.25 1 47.75 82 GLU A N 1
ATOM 670 C CA . GLU A 1 82 ? 4.691 -76.312 -17.547 1 47.75 82 GLU A CA 1
ATOM 671 C C . GLU A 1 82 ? 5.883 -77.125 -18.062 1 47.75 82 GLU A C 1
ATOM 673 O O . GLU A 1 82 ? 5.773 -77.875 -19.047 1 47.75 82 GLU A O 1
ATOM 678 N N . LEU A 1 83 ? 6.977 -76.75 -17.312 1 36.69 83 LEU A N 1
ATOM 679 C CA . LEU A 1 83 ? 8 -77.75 -17.719 1 36.69 83 LEU A CA 1
ATOM 680 C C . LEU A 1 83 ? 7.918 -79 -16.891 1 36.69 83 LEU A C 1
ATOM 682 O O . LEU A 1 83 ? 7.496 -79 -15.734 1 36.69 83 LEU A O 1
ATOM 686 N N . MET B 1 1 ? 15.023 10.133 -0.175 1 78.62 1 MET B N 1
ATOM 687 C CA . MET B 1 1 ? 14.711 10.141 -1.603 1 78.62 1 MET B CA 1
ATOM 688 C C . MET B 1 1 ? 13.93 11.391 -1.985 1 78.62 1 MET B C 1
ATOM 690 O O . MET B 1 1 ? 13.172 11.93 -1.172 1 78.62 1 MET B O 1
ATOM 694 N N . THR B 1 2 ? 14.383 11.922 -3.053 1 90.06 2 THR B N 1
ATOM 695 C CA . THR B 1 2 ? 13.633 13.07 -3.557 1 90.06 2 THR B CA 1
ATOM 696 C C . THR B 1 2 ? 12.234 12.648 -3.996 1 90.06 2 THR B C 1
ATOM 698 O O . THR B 1 2 ? 11.953 11.453 -4.133 1 90.06 2 THR B O 1
ATOM 701 N N . THR B 1 3 ? 11.375 13.672 -4.145 1 89.94 3 THR B N 1
ATOM 702 C CA . THR B 1 3 ? 10.016 13.414 -4.613 1 89.94 3 THR B CA 1
ATOM 703 C C . THR B 1 3 ? 10.039 12.719 -5.973 1 89.94 3 THR B C 1
ATOM 705 O O . THR B 1 3 ? 9.281 11.773 -6.207 1 89.94 3 THR B O 1
ATOM 708 N N . LEU B 1 4 ? 10.93 13.148 -6.832 1 89.94 4 LEU B N 1
ATOM 709 C CA . LEU B 1 4 ? 11.031 12.562 -8.172 1 89.94 4 LEU B CA 1
ATOM 710 C C . LEU B 1 4 ? 11.5 11.117 -8.102 1 89.94 4 LEU B C 1
ATOM 712 O O . LEU B 1 4 ? 11.016 10.266 -8.844 1 89.94 4 LEU B O 1
ATOM 716 N N . GLN B 1 5 ? 12.453 10.82 -7.234 1 93.19 5 GLN B N 1
ATOM 717 C CA . GLN B 1 5 ? 12.945 9.461 -7.059 1 93.19 5 GLN B CA 1
ATOM 718 C C . GLN B 1 5 ? 11.859 8.547 -6.516 1 93.19 5 GLN B C 1
ATOM 720 O O . GLN B 1 5 ? 11.734 7.398 -6.949 1 93.19 5 GLN B O 1
ATOM 725 N N . LEU B 1 6 ? 11.078 9.039 -5.648 1 95.62 6 LEU B N 1
ATOM 726 C CA . LEU B 1 6 ? 9.984 8.266 -5.066 1 95.62 6 LEU B CA 1
ATOM 727 C C . LEU B 1 6 ? 8.914 7.969 -6.109 1 95.62 6 LEU B C 1
ATOM 729 O O . LEU B 1 6 ? 8.398 6.852 -6.18 1 95.62 6 LEU B O 1
ATOM 733 N N . ASP B 1 7 ? 8.648 9.023 -6.848 1 94.69 7 ASP B N 1
ATOM 734 C CA . ASP B 1 7 ? 7.664 8.852 -7.914 1 94.69 7 ASP B CA 1
ATOM 735 C C . ASP B 1 7 ? 8.102 7.766 -8.891 1 94.69 7 ASP B C 1
ATOM 737 O O . ASP B 1 7 ? 7.316 6.879 -9.234 1 94.69 7 ASP B O 1
ATOM 741 N N . ALA B 1 8 ? 9.32 7.816 -9.32 1 95 8 ALA B N 1
ATOM 742 C CA . ALA B 1 8 ? 9.875 6.828 -10.242 1 95 8 ALA B CA 1
ATOM 743 C C . ALA B 1 8 ? 9.844 5.43 -9.633 1 95 8 ALA B C 1
ATOM 745 O O . ALA B 1 8 ? 9.508 4.457 -10.312 1 95 8 ALA B O 1
ATOM 746 N N . ALA B 1 9 ? 10.227 5.336 -8.383 1 95.5 9 ALA B N 1
ATOM 747 C CA . ALA B 1 9 ? 10.242 4.043 -7.699 1 95.5 9 ALA B CA 1
ATOM 748 C C . ALA B 1 9 ? 8.836 3.467 -7.586 1 95.5 9 ALA B C 1
ATOM 750 O O . ALA B 1 9 ? 8.633 2.268 -7.793 1 95.5 9 ALA B O 1
ATOM 751 N N . ILE B 1 10 ? 7.844 4.254 -7.332 1 97.69 10 ILE B N 1
ATOM 752 C CA . ILE B 1 10 ? 6.453 3.83 -7.211 1 97.69 10 ILE B CA 1
ATOM 753 C C . ILE B 1 10 ? 5.957 3.291 -8.547 1 97.69 10 ILE B C 1
ATOM 755 O O . ILE B 1 10 ? 5.352 2.219 -8.609 1 97.69 10 ILE B O 1
ATOM 759 N N . HIS B 1 11 ? 6.277 4.016 -9.625 1 95.94 11 HIS B N 1
ATOM 760 C CA . HIS B 1 11 ? 5.836 3.572 -10.938 1 95.94 11 HIS B CA 1
ATOM 761 C C . HIS B 1 11 ? 6.523 2.273 -11.344 1 95.94 11 HIS B C 1
ATOM 763 O O . HIS B 1 11 ? 5.918 1.424 -12 1 95.94 11 HIS B O 1
ATOM 769 N N . ARG B 1 12 ? 7.777 2.068 -10.969 1 95.81 12 ARG B N 1
ATOM 770 C CA . ARG B 1 12 ? 8.469 0.813 -11.227 1 95.81 12 ARG B CA 1
ATOM 771 C C . ARG B 1 12 ? 7.793 -0.348 -10.508 1 95.81 12 ARG B C 1
ATOM 773 O O . ARG B 1 12 ? 7.551 -1.397 -11.102 1 95.81 12 ARG B O 1
ATOM 780 N N . GLU B 1 13 ? 7.453 -0.132 -9.273 1 96.31 13 GLU B N 1
ATOM 781 C CA . GLU B 1 13 ? 6.77 -1.178 -8.523 1 96.31 13 GLU B CA 1
ATOM 782 C C . GLU B 1 13 ? 5.402 -1.489 -9.125 1 96.31 13 GLU B C 1
ATOM 784 O O . GLU B 1 13 ? 5.004 -2.654 -9.203 1 96.31 13 GLU B O 1
ATOM 789 N N . LEU B 1 14 ? 4.707 -0.438 -9.562 1 96.31 14 LEU B N 1
ATOM 790 C CA . LEU B 1 14 ? 3.385 -0.627 -10.148 1 96.31 14 LEU B CA 1
ATOM 791 C C . LEU B 1 14 ? 3.469 -1.456 -11.422 1 96.31 14 LEU B C 1
ATOM 793 O O . LEU B 1 14 ? 2.553 -2.225 -11.727 1 96.31 14 LEU B O 1
ATOM 797 N N . SER B 1 15 ? 4.57 -1.364 -12.141 1 95.12 15 SER B N 1
ATOM 798 C CA . SER B 1 15 ? 4.742 -2.113 -13.383 1 95.12 15 SER B CA 1
ATOM 799 C C . SER B 1 15 ? 4.789 -3.615 -13.117 1 95.12 15 SER B C 1
ATOM 801 O O . SER B 1 15 ? 4.406 -4.414 -13.977 1 95.12 15 SER B O 1
ATOM 803 N N . TYR B 1 16 ? 5.215 -3.986 -11.922 1 94.19 16 TYR B N 1
ATOM 804 C CA . TYR B 1 16 ? 5.25 -5.398 -11.555 1 94.19 16 TYR B CA 1
ATOM 805 C C . TYR B 1 16 ? 3.871 -5.879 -11.117 1 94.19 16 TYR B C 1
ATOM 807 O O . TYR B 1 16 ? 3.592 -7.078 -11.133 1 94.19 16 TYR B O 1
ATOM 815 N N . ILE B 1 17 ? 3.055 -4.961 -10.758 1 95.81 17 ILE B N 1
ATOM 816 C CA . ILE B 1 17 ? 1.776 -5.277 -10.125 1 95.81 17 ILE B CA 1
ATOM 817 C C . ILE B 1 17 ? 0.679 -5.32 -11.188 1 95.81 17 ILE B C 1
ATOM 819 O O . ILE B 1 17 ? -0.259 -6.117 -11.086 1 95.81 17 ILE B O 1
ATOM 823 N N . VAL B 1 18 ? 0.894 -4.48 -12.164 1 91.62 18 VAL B N 1
ATOM 824 C CA . VAL B 1 18 ? -0.099 -4.355 -13.227 1 91.62 18 VAL B CA 1
ATOM 825 C C . VAL B 1 18 ? -0.286 -5.707 -13.914 1 91.62 18 VAL B C 1
ATOM 827 O O . VAL B 1 18 ? 0.69 -6.395 -14.227 1 91.62 18 VAL B O 1
ATOM 830 N N . GLY B 1 19 ? -1.513 -6.176 -14.117 1 89.88 19 GLY B N 1
ATOM 831 C CA . GLY B 1 19 ? -1.822 -7.43 -14.781 1 89.88 19 GLY B CA 1
ATOM 832 C C . GLY B 1 19 ? -2.199 -8.539 -13.82 1 89.88 19 GLY B C 1
ATOM 833 O O . GLY B 1 19 ? -2.766 -9.555 -14.234 1 89.88 19 GLY B O 1
ATOM 834 N N . ASP B 1 20 ? -1.82 -8.398 -12.641 1 93.69 20 ASP B N 1
ATOM 835 C CA . ASP B 1 20 ? -2.232 -9.312 -11.578 1 93.69 20 ASP B CA 1
ATOM 836 C C . ASP B 1 20 ? -3.359 -8.711 -10.742 1 93.69 20 ASP B C 1
ATOM 838 O O . ASP B 1 20 ? -3.115 -7.852 -9.891 1 93.69 20 ASP B O 1
ATOM 842 N N . GLU B 1 21 ? -4.48 -9.234 -10.961 1 94.19 21 GLU B N 1
ATOM 843 C CA . GLU B 1 21 ? -5.668 -8.633 -10.359 1 94.19 21 GLU B CA 1
ATOM 844 C C . GLU B 1 21 ? -5.602 -8.68 -8.836 1 94.19 21 GLU B C 1
ATOM 846 O O . GLU B 1 21 ? -6.016 -7.73 -8.164 1 94.19 21 GLU B O 1
ATOM 851 N N . THR B 1 22 ? -5.102 -9.766 -8.32 1 94.5 22 THR B N 1
ATOM 852 C CA . THR B 1 22 ? -4.996 -9.898 -6.875 1 94.5 22 THR B CA 1
ATOM 853 C C . THR B 1 22 ? -4.047 -8.852 -6.301 1 94.5 22 THR B C 1
ATOM 855 O O . THR B 1 22 ? -4.363 -8.195 -5.309 1 94.5 22 THR B O 1
ATOM 858 N N . MET B 1 23 ? -2.865 -8.703 -6.918 1 96.12 23 MET B N 1
ATOM 859 C CA . MET B 1 23 ? -1.902 -7.695 -6.469 1 96.12 23 MET B CA 1
ATOM 860 C C . MET B 1 23 ? -2.465 -6.289 -6.637 1 96.12 23 MET B C 1
ATOM 862 O O . MET B 1 23 ? -2.25 -5.426 -5.785 1 96.12 23 MET B O 1
ATOM 866 N N . MET B 1 24 ? -3.201 -6.039 -7.711 1 96.94 24 MET B N 1
ATOM 867 C CA . MET B 1 24 ? -3.777 -4.723 -7.969 1 96.94 24 MET B CA 1
ATOM 868 C C . MET B 1 24 ? -4.809 -4.359 -6.906 1 96.94 24 MET B C 1
ATOM 870 O O . MET B 1 24 ? -4.852 -3.217 -6.445 1 96.94 24 MET B O 1
ATOM 874 N N . GLU B 1 25 ? -5.605 -5.332 -6.531 1 97.5 25 GLU B N 1
ATOM 875 C CA . GLU B 1 25 ? -6.59 -5.098 -5.477 1 97.5 25 GLU B CA 1
ATOM 876 C C . GLU B 1 25 ? -5.91 -4.75 -4.156 1 97.5 25 GLU B C 1
ATOM 878 O O . GLU B 1 25 ? -6.363 -3.859 -3.434 1 97.5 25 GLU B O 1
ATOM 883 N N . GLN B 1 26 ? -4.891 -5.488 -3.838 1 97.88 26 GLN B N 1
ATOM 884 C CA . GLN B 1 26 ? -4.133 -5.211 -2.623 1 97.88 26 GLN B CA 1
ATOM 885 C C . GLN B 1 26 ? -3.527 -3.811 -2.658 1 97.88 26 GLN B C 1
ATOM 887 O O . GLN B 1 26 ? -3.549 -3.094 -1.656 1 97.88 26 GLN B O 1
ATOM 892 N N . ALA B 1 27 ? -2.943 -3.477 -3.789 1 98.19 27 ALA B N 1
ATOM 893 C CA . ALA B 1 27 ? -2.354 -2.15 -3.953 1 98.19 27 ALA B CA 1
ATOM 894 C C . ALA B 1 27 ? -3.396 -1.057 -3.746 1 98.19 27 ALA B C 1
ATOM 896 O O . ALA B 1 27 ? -3.146 -0.078 -3.039 1 98.19 27 ALA B O 1
ATOM 897 N N . LEU B 1 28 ? -4.594 -1.147 -4.336 1 97.88 28 LEU B N 1
ATOM 898 C CA . LEU B 1 28 ? -5.668 -0.167 -4.207 1 97.88 28 LEU B CA 1
ATOM 899 C C . LEU B 1 28 ? -6.082 -0.004 -2.75 1 97.88 28 LEU B C 1
ATOM 901 O O . LEU B 1 28 ? -6.254 1.119 -2.27 1 97.88 28 LEU B O 1
ATOM 905 N N . ARG B 1 29 ? -6.238 -1.076 -2.061 1 97.88 29 ARG B N 1
ATOM 906 C CA . ARG B 1 29 ? -6.617 -1.047 -0.651 1 97.88 29 ARG B CA 1
ATOM 907 C C . ARG B 1 29 ? -5.574 -0.314 0.183 1 97.88 29 ARG B C 1
ATOM 909 O O . ARG B 1 29 ? -5.918 0.48 1.062 1 97.88 29 ARG B O 1
ATOM 916 N N . ALA B 1 30 ? -4.312 -0.646 -0.112 1 98.12 30 ALA B N 1
ATOM 917 C CA . ALA B 1 30 ? -3.229 -0.017 0.638 1 98.12 30 ALA B CA 1
ATOM 918 C C . ALA B 1 30 ? -3.199 1.49 0.403 1 98.12 30 ALA B C 1
ATOM 920 O O . ALA B 1 30 ? -3.057 2.27 1.348 1 98.12 30 ALA B O 1
ATOM 921 N N . LEU B 1 31 ? -3.336 1.902 -0.847 1 98 31 LEU B N 1
ATOM 922 C CA . LEU B 1 31 ? -3.301 3.32 -1.183 1 98 31 LEU B CA 1
ATOM 923 C C . LEU B 1 31 ? -4.477 4.059 -0.551 1 98 31 LEU B C 1
ATOM 925 O O . LEU B 1 31 ? -4.316 5.172 -0.045 1 98 31 LEU B O 1
ATOM 929 N N . ARG B 1 32 ? -5.695 3.512 -0.526 1 97.5 32 ARG B N 1
ATOM 930 C CA . ARG B 1 32 ? -6.871 4.102 0.101 1 97.5 32 ARG B CA 1
ATOM 931 C C . ARG B 1 32 ? -6.676 4.254 1.605 1 97.5 32 ARG B C 1
ATOM 933 O O . ARG B 1 32 ? -7.098 5.25 2.195 1 97.5 32 ARG B O 1
ATOM 940 N N . ARG B 1 33 ? -6.047 3.254 2.17 1 97.88 33 ARG B N 1
ATOM 941 C CA . ARG B 1 33 ? -5.77 3.305 3.602 1 97.88 33 ARG B CA 1
ATOM 942 C C . ARG B 1 33 ? -4.828 4.461 3.936 1 97.88 33 ARG B C 1
ATOM 944 O O . ARG B 1 33 ? -5.043 5.176 4.914 1 97.88 33 ARG B O 1
ATOM 951 N N . ILE B 1 34 ? -3.814 4.621 3.166 1 97.5 34 ILE B N 1
ATOM 952 C CA . ILE B 1 34 ? -2.84 5.688 3.371 1 97.5 34 ILE B CA 1
ATOM 953 C C . ILE B 1 34 ? -3.541 7.043 3.33 1 97.5 34 ILE B C 1
ATOM 955 O O . ILE B 1 34 ? -3.318 7.891 4.195 1 97.5 34 ILE B O 1
ATOM 959 N N . ARG B 1 35 ? -4.352 7.211 2.338 1 95.75 35 ARG B N 1
ATOM 960 C CA . ARG B 1 35 ? -5.098 8.461 2.197 1 95.75 35 ARG B CA 1
ATOM 961 C C . ARG B 1 35 ? -6.012 8.688 3.395 1 95.75 35 ARG B C 1
ATOM 963 O O . ARG B 1 35 ? -6.066 9.797 3.934 1 95.75 35 ARG B O 1
ATOM 970 N N . ARG B 1 36 ? -6.711 7.73 3.795 1 95 36 ARG B N 1
ATOM 971 C CA . ARG B 1 36 ? -7.633 7.832 4.922 1 95 36 ARG B CA 1
ATOM 972 C C . ARG B 1 36 ? -6.891 8.195 6.207 1 95 36 ARG B C 1
ATOM 974 O O . ARG B 1 36 ? -7.336 9.055 6.961 1 95 36 ARG B O 1
ATOM 981 N N . ASP B 1 37 ? -5.758 7.551 6.438 1 95.88 37 ASP B N 1
ATOM 982 C CA . ASP B 1 37 ? -4.988 7.789 7.652 1 95.88 37 ASP B CA 1
ATOM 983 C C . ASP B 1 37 ? -4.422 9.211 7.676 1 95.88 37 ASP B C 1
ATOM 985 O O . ASP B 1 37 ? -4.395 9.852 8.727 1 95.88 37 ASP B O 1
ATOM 989 N N . ARG B 1 38 ? -4 9.617 6.551 1 94.06 38 ARG B N 1
ATOM 990 C CA . ARG B 1 38 ? -3.494 10.984 6.457 1 94.06 38 ARG B CA 1
ATOM 991 C C . ARG B 1 38 ? -4.59 12 6.777 1 94.06 38 ARG B C 1
ATOM 993 O O . ARG B 1 38 ? -4.344 12.984 7.473 1 94.06 38 ARG B O 1
ATOM 1000 N N . LYS B 1 39 ? -5.758 11.805 6.309 1 92.69 39 LYS B N 1
ATOM 1001 C CA . LYS B 1 39 ? -6.879 12.703 6.574 1 92.69 39 LYS B CA 1
ATOM 1002 C C . LYS B 1 39 ? -7.219 12.734 8.062 1 92.69 39 LYS B C 1
ATOM 1004 O O . LYS B 1 39 ? -7.48 13.797 8.625 1 92.69 39 LYS B O 1
ATOM 1009 N N . LYS B 1 40 ? -7.199 11.609 8.617 1 94.38 40 LYS B N 1
ATOM 1010 C CA . LYS B 1 40 ? -7.492 11.508 10.047 1 94.38 40 LYS B CA 1
ATOM 1011 C C . LYS B 1 40 ? -6.449 12.25 10.875 1 94.38 40 LYS B C 1
ATOM 1013 O O . LYS B 1 40 ? -6.793 12.938 11.836 1 94.38 40 LYS B O 1
ATOM 1018 N N . GLU B 1 41 ? -5.203 12.102 10.484 1 92.56 41 GLU B N 1
ATOM 1019 C CA . GLU B 1 41 ? -4.109 12.789 11.172 1 92.56 41 GLU B CA 1
ATOM 1020 C C . GLU B 1 41 ? -4.246 14.305 11.055 1 92.56 41 GLU B C 1
ATOM 1022 O O . GLU B 1 41 ? -4.043 15.023 12.031 1 92.56 41 GLU B O 1
ATOM 1027 N N . GLN B 1 42 ? -4.539 14.734 9.867 1 91.38 42 GLN B N 1
ATOM 1028 C CA . GLN B 1 42 ? -4.699 16.172 9.633 1 91.38 42 GLN B CA 1
ATOM 1029 C C . GLN B 1 42 ? -5.863 16.734 10.445 1 91.38 42 GLN B C 1
ATOM 1031 O O . GLN B 1 42 ? -5.77 17.828 10.992 1 91.38 42 GLN B O 1
ATOM 1036 N N . GLN B 1 43 ? -6.914 15.961 10.555 1 92.25 43 GLN B N 1
ATOM 1037 C CA . GLN B 1 43 ? -8.07 16.391 11.336 1 92.25 43 GLN B CA 1
ATOM 1038 C C . GLN B 1 43 ? -7.738 16.438 12.828 1 92.25 43 GLN B C 1
ATOM 1040 O O . GLN B 1 43 ? -8.125 17.375 13.523 1 92.25 43 GLN B O 1
ATOM 1045 N N . ARG B 1 44 ? -7.062 15.453 13.258 1 91.94 44 ARG B N 1
ATOM 1046 C CA . ARG B 1 44 ? -6.664 15.406 14.664 1 91.94 44 ARG B CA 1
ATOM 1047 C C . ARG B 1 44 ? -5.773 16.594 15.016 1 91.94 44 ARG B C 1
ATOM 1049 O O . ARG B 1 44 ? -5.918 17.188 16.094 1 91.94 44 ARG B O 1
ATOM 1056 N N . GLN B 1 45 ? -4.883 16.906 14.164 1 90.38 45 GLN B N 1
ATOM 1057 C CA . GLN B 1 45 ? -4.004 18.047 14.383 1 90.38 45 GLN B CA 1
ATOM 1058 C C . GLN B 1 45 ? -4.789 19.359 14.383 1 90.38 45 GLN B C 1
ATOM 1060 O O . GLN B 1 45 ? -4.551 20.234 15.227 1 90.38 45 GLN B O 1
ATOM 1065 N N . ALA B 1 46 ?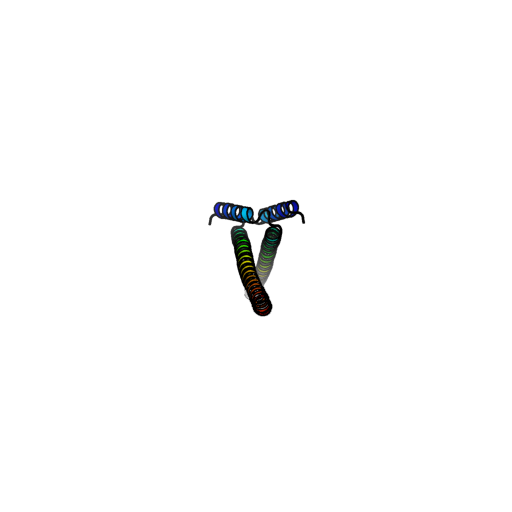 -5.699 19.5 13.477 1 88.69 46 ALA B N 1
ATOM 1066 C CA . ALA B 1 46 ? -6.531 20.688 13.398 1 88.69 46 ALA B CA 1
ATOM 1067 C C . ALA B 1 46 ? -7.355 20.875 14.672 1 88.69 46 ALA B C 1
ATOM 1069 O O . ALA B 1 46 ? -7.461 21.984 15.203 1 88.69 46 ALA B O 1
ATOM 1070 N N . ASP B 1 47 ? -7.926 19.781 15.094 1 89 47 ASP B N 1
ATOM 1071 C CA . ASP B 1 47 ? -8.703 19.812 16.328 1 89 47 ASP B CA 1
ATOM 1072 C C . ASP B 1 47 ? -7.836 20.234 17.516 1 89 47 ASP B C 1
ATOM 1074 O O . ASP B 1 47 ? -8.266 21.016 18.359 1 89 47 ASP B O 1
ATOM 1078 N N . SER B 1 48 ? -6.715 19.688 17.594 1 87.75 48 SER B N 1
ATOM 1079 C CA . SER B 1 48 ? -5.785 20 18.672 1 87.75 48 SER B CA 1
ATOM 1080 C C . SER B 1 48 ? -5.375 21.469 18.641 1 87.75 48 SER B C 1
ATOM 1082 O O . SER B 1 48 ? -5.316 22.125 19.688 1 87.75 48 SER B O 1
ATOM 1084 N N . ASP B 1 49 ? -5.035 21.906 17.453 1 87.5 49 ASP B N 1
ATOM 1085 C CA . ASP B 1 49 ? -4.645 23.312 17.312 1 87.5 49 ASP B CA 1
ATOM 1086 C C . ASP B 1 49 ? -5.777 24.234 17.734 1 87.5 49 ASP B C 1
ATOM 1088 O O . ASP B 1 49 ? -5.539 25.25 18.391 1 87.5 49 ASP B O 1
ATOM 1092 N N . GLU B 1 50 ? -6.957 23.875 17.359 1 87.94 50 GLU B N 1
ATOM 1093 C CA . GLU B 1 50 ? -8.117 24.672 17.734 1 87.94 50 GLU B CA 1
ATOM 1094 C C . GLU B 1 50 ? -8.305 24.703 19.25 1 87.94 50 GLU B C 1
ATOM 1096 O O . GLU B 1 50 ? -8.602 25.75 19.828 1 87.94 50 GLU B O 1
ATOM 1101 N N . GLU B 1 51 ? -8.117 23.578 19.812 1 88.12 51 GLU B N 1
ATOM 1102 C CA . GLU B 1 51 ? -8.242 23.5 21.266 1 88.12 51 GLU B CA 1
A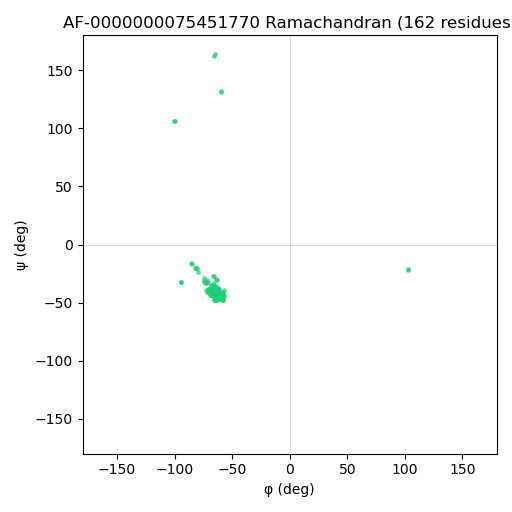TOM 1103 C C . GLU B 1 51 ? -7.172 24.344 21.969 1 88.12 51 GLU B C 1
ATOM 1105 O O . GLU B 1 51 ? -7.453 25.031 22.953 1 88.12 51 GLU B O 1
ATOM 1110 N N . ILE B 1 52 ? -5.98 24.328 21.469 1 88.56 52 ILE B N 1
ATOM 1111 C CA . ILE B 1 52 ? -4.879 25.109 22.016 1 88.56 52 ILE B CA 1
ATOM 1112 C C . ILE B 1 52 ? -5.168 26.594 21.844 1 88.56 52 ILE B C 1
ATOM 1114 O O . ILE B 1 52 ? -5.027 27.375 22.797 1 88.56 52 ILE B O 1
ATOM 1118 N N . GLU B 1 53 ? -5.57 26.953 20.656 1 88.56 53 GLU B N 1
ATOM 1119 C CA . GLU B 1 53 ? -5.902 28.344 20.406 1 88.56 53 GLU B CA 1
ATOM 1120 C C . GLU B 1 53 ? -7.004 28.828 21.344 1 88.56 53 GLU B C 1
ATOM 1122 O O . GLU B 1 53 ? -6.93 29.938 21.875 1 88.56 53 GLU B O 1
ATOM 1127 N N . ALA B 1 54 ? -7.957 27.984 21.5 1 85.56 54 ALA B N 1
ATOM 1128 C CA . ALA B 1 54 ? -9.07 28.344 22.375 1 85.56 54 ALA B CA 1
ATOM 1129 C C . ALA B 1 54 ? -8.594 28.516 23.812 1 85.56 54 ALA B C 1
ATOM 1131 O O . ALA B 1 54 ? -9.023 29.438 24.516 1 85.56 54 ALA B O 1
ATOM 1132 N N . ARG B 1 55 ? -7.695 27.688 24.234 1 81.88 55 ARG B N 1
ATOM 1133 C CA . ARG B 1 55 ? -7.137 27.766 25.594 1 81.88 55 ARG B CA 1
ATOM 1134 C C . ARG B 1 55 ? -6.297 29.031 25.766 1 81.88 55 ARG B C 1
ATOM 1136 O O . ARG B 1 55 ? -6.367 29.688 26.797 1 81.88 55 ARG B O 1
ATOM 1143 N N . LEU B 1 56 ? -5.531 29.359 24.797 1 86.5 56 LEU B N 1
ATOM 1144 C CA . LEU B 1 56 ? -4.711 30.562 24.844 1 86.5 56 LEU B CA 1
ATOM 1145 C C . LEU B 1 56 ? -5.586 31.812 24.859 1 86.5 56 LEU B C 1
ATOM 1147 O O . LEU B 1 56 ? -5.328 32.75 25.609 1 86.5 56 LEU B O 1
ATOM 1151 N N . ARG B 1 57 ? -6.562 31.844 24 1 83.12 57 ARG B N 1
ATOM 1152 C CA . ARG B 1 57 ? -7.484 32.969 23.969 1 83.12 57 ARG B CA 1
ATOM 1153 C C . ARG B 1 57 ? -8.148 33.156 25.328 1 83.12 57 ARG B C 1
ATOM 1155 O O . ARG B 1 57 ? -8.273 34.281 25.812 1 83.12 57 ARG B O 1
ATOM 1162 N N . ARG B 1 58 ? -8.555 32.094 25.891 1 81.81 58 ARG B N 1
ATOM 1163 C CA . ARG B 1 58 ? -9.172 32.188 27.219 1 81.81 58 ARG B CA 1
ATOM 1164 C C . ARG B 1 58 ? -8.18 32.688 28.25 1 81.81 58 ARG B C 1
ATOM 1166 O O . ARG B 1 58 ? -8.523 33.531 29.094 1 81.81 58 ARG B O 1
ATOM 1173 N N . ALA B 1 59 ? -6.969 32.25 28.234 1 73.81 59 ALA B N 1
ATOM 1174 C CA . ALA B 1 59 ? -5.938 32.688 29.188 1 73.81 59 ALA B CA 1
ATOM 1175 C C . ALA B 1 59 ? -5.637 34.156 29.047 1 73.81 59 ALA B C 1
ATOM 1177 O O . ALA B 1 59 ? -5.508 34.875 30.047 1 73.81 59 ALA B O 1
ATOM 1178 N N . PHE B 1 60 ? -5.605 34.562 27.828 1 78 60 PHE B N 1
ATOM 1179 C CA . PHE B 1 60 ? -5.328 35.969 27.578 1 78 60 PHE B CA 1
ATOM 1180 C C . PHE B 1 60 ? -6.5 36.844 28.016 1 78 60 PHE B C 1
ATOM 1182 O O . PHE B 1 60 ? -6.301 37.938 28.531 1 78 60 PHE B O 1
ATOM 1189 N N . SER B 1 61 ? -7.629 36.375 27.797 1 80.56 61 SER B N 1
ATOM 1190 C CA . SER B 1 61 ? -8.812 37.125 28.234 1 80.56 61 SER B CA 1
ATOM 1191 C C . SER B 1 61 ? -8.875 37.219 29.75 1 80.56 61 SER B C 1
ATOM 1193 O O . SER B 1 61 ? -9.219 38.281 30.281 1 80.56 61 SER B O 1
ATOM 1195 N N . GLU B 1 62 ? -8.438 36.281 30.359 1 69.75 62 GLU B N 1
ATOM 1196 C CA . GLU B 1 62 ? -8.406 36.281 31.812 1 69.75 62 GLU B CA 1
ATOM 1197 C C . GLU B 1 62 ? -7.332 37.25 32.312 1 69.75 62 GLU B C 1
ATOM 1199 O O . GLU B 1 62 ? -7.547 37.938 33.312 1 69.75 62 GLU B O 1
ATOM 1204 N N . LEU B 1 63 ? -6.223 37.281 31.703 1 68.62 63 LEU B N 1
ATOM 1205 C CA . LEU B 1 63 ? -5.148 38.188 32.094 1 68.62 63 LEU B CA 1
ATOM 1206 C C . LEU B 1 63 ? -5.543 39.656 31.828 1 68.62 63 LEU B C 1
ATOM 1208 O O . LEU B 1 63 ? -5.234 40.531 32.625 1 68.62 63 LEU B O 1
ATOM 1212 N N . LYS B 1 64 ? -6.207 39.875 30.844 1 71 64 LYS B N 1
ATOM 1213 C CA . LYS B 1 64 ? -6.68 41.219 30.516 1 71 64 LYS B CA 1
ATOM 1214 C C . LYS B 1 64 ? -7.715 41.688 31.547 1 71 64 LYS B C 1
ATOM 1216 O O . LYS B 1 64 ? -7.688 42.844 31.969 1 71 64 LYS B O 1
ATOM 1221 N N . ASP B 1 65 ? -8.531 40.812 31.953 1 67.94 65 ASP B N 1
ATOM 1222 C CA . ASP B 1 65 ? -9.547 41.125 32.969 1 67.94 65 ASP B CA 1
ATOM 1223 C C . ASP B 1 65 ? -8.906 41.438 34.312 1 67.94 65 ASP B C 1
ATOM 1225 O O . ASP B 1 65 ? -9.336 42.344 35.031 1 67.94 65 ASP B O 1
ATOM 1229 N N . LEU B 1 66 ? -7.906 40.75 34.594 1 63.16 66 LEU B N 1
ATOM 1230 C CA . LEU B 1 66 ? -7.199 40.969 35.875 1 63.16 66 LEU B CA 1
ATOM 1231 C C . LEU B 1 66 ? -6.469 42.312 35.875 1 63.16 66 LEU B C 1
ATOM 1233 O O . LEU B 1 66 ? -6.477 43.031 36.875 1 63.16 66 LEU B O 1
ATOM 1237 N N . LYS B 1 67 ? -5.918 42.562 34.812 1 66 67 LYS B N 1
ATOM 1238 C CA . LYS B 1 67 ? -5.211 43.844 34.656 1 66 67 LYS B CA 1
ATOM 1239 C C . LYS B 1 67 ? -6.18 45.031 34.656 1 66 67 LYS B C 1
ATOM 1241 O O . LYS B 1 67 ? -5.91 46.062 35.281 1 66 67 LYS B O 1
ATOM 1246 N N . ALA B 1 68 ? -7.195 44.844 34.031 1 63.25 68 ALA B N 1
ATOM 1247 C CA . ALA B 1 68 ? -8.227 45.875 34 1 63.25 68 ALA B CA 1
ATOM 1248 C C . ALA B 1 68 ? -8.867 46.062 35.375 1 63.25 68 ALA B C 1
ATOM 1250 O O . ALA B 1 68 ? -9.156 47.188 35.781 1 63.25 68 ALA B O 1
ATOM 1251 N N . GLY B 1 69 ? -9.031 44.938 36 1 62.97 69 GLY B N 1
ATOM 1252 C CA . GLY B 1 69 ? -9.539 45.031 37.344 1 62.97 69 GLY B CA 1
ATOM 1253 C C . GLY B 1 69 ? -8.555 45.656 38.312 1 62.97 69 GLY B C 1
ATOM 1254 O O . GLY B 1 69 ? -8.938 46.469 39.156 1 62.97 69 GLY B O 1
ATOM 1255 N N . THR B 1 70 ? -7.324 45.312 38.219 1 58.06 70 THR B N 1
ATOM 1256 C CA . THR B 1 70 ? -6.293 45.906 39.062 1 58.06 70 THR B CA 1
ATOM 1257 C C . THR B 1 70 ? -6.078 47.375 38.688 1 58.06 70 THR B C 1
ATOM 1259 O O . THR B 1 70 ? -5.836 48.219 39.562 1 58.06 70 THR B O 1
ATOM 1262 N N . LEU B 1 71 ? -6.109 47.719 37.5 1 54.28 71 LEU B N 1
ATOM 1263 C CA . LEU B 1 71 ? -6.027 49.125 37.094 1 54.28 71 LEU B CA 1
ATOM 1264 C C . LEU B 1 71 ? -7.242 49.906 37.562 1 54.28 71 LEU B C 1
ATOM 1266 O O . LEU B 1 71 ? -7.137 51.094 37.875 1 54.28 71 LEU B O 1
ATOM 1270 N N . GLN B 1 72 ? -8.312 49.281 37.531 1 55.16 72 GLN B N 1
ATOM 1271 C CA . GLN B 1 72 ? -9.5 49.969 38.031 1 55.16 72 GLN B CA 1
ATOM 1272 C C . GLN B 1 72 ? -9.469 50.094 39.562 1 55.16 72 GLN B C 1
ATOM 1274 O O . GLN B 1 72 ? -9.984 51.062 40.125 1 55.16 72 GLN B O 1
ATOM 1279 N N . ALA B 1 73 ? -8.945 49.188 40.125 1 54.06 73 ALA B N 1
ATOM 1280 C CA . ALA B 1 73 ? -8.859 49.312 41.594 1 54.06 73 ALA B CA 1
ATOM 1281 C C . ALA B 1 73 ? -7.848 50.375 42 1 54.06 73 ALA B C 1
ATOM 1283 O O . ALA B 1 73 ? -8.055 51.094 42.969 1 54.06 73 ALA B O 1
ATOM 1284 N N . ARG B 1 74 ? -6.734 50.5 41.312 1 54.78 74 ARG B N 1
ATOM 1285 C CA . ARG B 1 74 ? -5.742 51.5 41.688 1 54.78 74 ARG B CA 1
ATOM 1286 C C . ARG B 1 74 ? -6.254 52.906 41.406 1 54.78 74 ARG B C 1
ATOM 1288 O O . ARG B 1 74 ? -6.043 53.812 42.219 1 54.78 74 ARG B O 1
ATOM 1295 N N . PRO B 1 75 ? -6.832 53.094 40.344 1 48.81 75 PRO B N 1
ATOM 1296 C CA . PRO B 1 75 ? -7.199 54.5 40.156 1 48.81 75 PRO B CA 1
ATOM 1297 C C . PRO B 1 75 ? -8.281 54.969 41.125 1 48.81 75 PRO B C 1
ATOM 1299 O O . PRO B 1 75 ? -8.336 56.156 41.469 1 48.81 75 PRO B O 1
ATOM 1302 N N . LEU B 1 76 ? -9.156 54.125 41.406 1 47.5 76 LEU B N 1
ATOM 1303 C CA . LEU B 1 76 ? -10.211 54.594 42.312 1 47.5 76 LEU B CA 1
ATOM 1304 C C . LEU B 1 76 ? -9.664 54.844 43.719 1 47.5 76 LEU B C 1
ATOM 1306 O O . LEU B 1 76 ? -10.047 55.812 44.375 1 47.5 76 LEU B O 1
ATOM 1310 N N . GLU B 1 77 ? -8.875 54.031 44.094 1 48.5 77 GLU B N 1
ATOM 1311 C CA . GLU B 1 77 ? -8.305 54.219 45.438 1 48.5 77 GLU B CA 1
ATOM 1312 C C . GLU B 1 77 ? -7.422 55.469 45.469 1 48.5 77 GLU B C 1
ATOM 1314 O O . GLU B 1 77 ? -7.441 56.219 46.438 1 48.5 77 GLU B O 1
ATOM 1319 N N . GLU B 1 78 ? -6.742 55.594 44.406 1 51.75 78 GLU B N 1
ATOM 1320 C CA . GLU B 1 78 ? -5.902 56.781 44.406 1 51.75 78 GLU B CA 1
ATOM 1321 C C . GLU B 1 78 ? -6.734 58.062 44.188 1 51.75 78 GLU B C 1
ATOM 1323 O O . GLU B 1 78 ? -6.422 59.094 44.75 1 51.75 78 GLU B O 1
ATOM 1328 N N . LEU B 1 79 ? -7.75 57.844 43.469 1 47.81 79 LEU B N 1
ATOM 1329 C CA . LEU B 1 79 ? -8.609 59 43.25 1 47.81 79 LEU B CA 1
ATOM 1330 C C . LEU B 1 79 ? -9.391 59.344 44.531 1 47.81 79 LEU B C 1
ATOM 1332 O O . LEU B 1 79 ? -9.641 60.5 44.812 1 47.81 79 LEU B O 1
ATOM 1336 N N . LEU B 1 80 ? -9.719 58.406 45.25 1 50.34 80 LEU B N 1
ATOM 1337 C CA . LEU B 1 80 ? -10.445 58.656 46.5 1 50.34 80 LEU B CA 1
ATOM 1338 C C . LEU B 1 80 ? -9.516 59.281 47.531 1 50.34 80 LEU B C 1
ATOM 1340 O O . LEU B 1 80 ? -9.953 60.062 48.375 1 50.34 80 LEU B O 1
ATOM 1344 N N . HIS B 1 81 ? -8.273 58.906 47.406 1 53.09 81 HIS B N 1
ATOM 1345 C CA . HIS B 1 81 ? -7.395 59.5 48.406 1 53.09 81 HIS B CA 1
ATOM 1346 C C . HIS B 1 81 ? -6.973 60.906 48 1 53.09 81 HIS B C 1
ATOM 1348 O O . HIS B 1 81 ? -6.426 61.656 48.812 1 53.09 81 HIS B O 1
ATOM 1354 N N . GLU B 1 82 ? -7.078 61.188 46.812 1 48.53 82 GLU B N 1
ATOM 1355 C CA . GLU B 1 82 ? -6.695 62.562 46.469 1 48.53 82 GLU B CA 1
ATOM 1356 C C . GLU B 1 82 ? -7.863 63.531 46.656 1 48.53 82 GLU B C 1
ATOM 1358 O O . GLU B 1 82 ? -7.691 64.75 46.562 1 48.53 82 GLU B O 1
ATOM 1363 N N . LEU B 1 83 ? -8.992 62.812 46.75 1 37.38 83 LEU B N 1
ATOM 1364 C CA . LEU B 1 83 ? -10.023 63.781 47.125 1 37.38 83 LEU B CA 1
ATOM 1365 C C . LEU B 1 83 ? -10.094 63.938 48.625 1 37.38 83 LEU B C 1
ATOM 1367 O O . LEU B 1 83 ? -9.852 62.969 49.375 1 37.38 83 LEU B O 1
#

Organism: Prevotella dentalis (strain ATCC 49559 / DSM 3688 / JCM 13448 / NCTC 12043 / ES 2772) (NCBI:txid908937)

Foldseek 3Di:
DDPVVVVVVVVVVVVVQPPPPVSVVVVVVVVVVVVVVVVVVVVVVVVVVVVVVVVVVVVVVVVVVVVVVVVVVVVVVVVVVVD/DDPVVVVVVVVVVVVVQPPPPVSVVVVVVVVVVVVVVVVVVVVVVVVVVVVVVVVVVVVVVVVVVVVVVVVVVVVVVVVVVVD

Radius of gyration: 38.55 Å; Cα contacts (8 Å, |Δi|>4): 67; chains: 2; bounding box: 28×142×66 Å